Protein AF-A0A351JX07-F1 (afdb_monomer_lite)

Structure (mmCIF, N/CA/C/O backbone):
data_AF-A0A351JX07-F1
#
_entry.id   AF-A0A351JX07-F1
#
loop_
_atom_site.group_PDB
_atom_site.id
_atom_site.type_symbol
_atom_site.label_atom_id
_atom_site.label_alt_id
_atom_site.label_comp_id
_atom_site.label_asym_id
_atom_site.label_entity_id
_atom_site.label_seq_id
_atom_site.pdbx_PDB_ins_code
_atom_site.Cartn_x
_atom_site.Cartn_y
_atom_site.Cartn_z
_atom_site.occupancy
_atom_site.B_iso_or_equiv
_atom_site.auth_seq_id
_atom_site.auth_comp_id
_atom_site.auth_asym_id
_atom_site.auth_atom_id
_atom_site.pdbx_PDB_model_num
ATOM 1 N N . PRO A 1 1 ? -22.377 4.398 31.190 1.00 44.03 1 PRO A N 1
ATOM 2 C CA . PRO A 1 1 ? -20.935 4.091 31.011 1.00 44.03 1 PRO A CA 1
ATOM 3 C C . PRO A 1 1 ? -20.399 4.710 29.709 1.00 44.03 1 PRO A C 1
ATOM 5 O O . PRO A 1 1 ? -21.112 4.650 28.708 1.00 44.03 1 PRO A O 1
ATOM 8 N N . PRO A 1 2 ? -19.202 5.327 29.693 1.00 47.09 2 PRO A N 1
ATOM 9 C CA . PRO A 1 2 ? -18.579 5.717 28.433 1.00 47.09 2 PRO A CA 1
ATOM 10 C C . PRO A 1 2 ? -18.269 4.449 27.630 1.00 47.09 2 PRO A C 1
ATOM 12 O O . PRO A 1 2 ? -17.738 3.482 28.173 1.00 47.09 2 PRO A O 1
ATOM 15 N N . VAL A 1 3 ? -18.661 4.429 26.358 1.00 53.16 3 VAL A N 1
ATOM 16 C CA . VAL A 1 3 ? -18.326 3.344 25.431 1.00 53.16 3 VAL A CA 1
ATOM 17 C C . VAL A 1 3 ? -16.821 3.417 25.201 1.00 53.16 3 VAL A C 1
ATOM 19 O O . VAL A 1 3 ? -16.334 4.402 24.648 1.00 53.16 3 VAL A O 1
ATOM 22 N N . THR A 1 4 ? -16.069 2.423 25.667 1.00 59.19 4 THR A N 1
ATOM 23 C CA . THR A 1 4 ? -14.642 2.312 25.362 1.00 59.19 4 THR A CA 1
ATOM 24 C C . THR A 1 4 ? -14.515 2.193 23.847 1.00 59.19 4 THR A C 1
ATOM 26 O O . THR A 1 4 ? -15.010 1.231 23.261 1.00 59.19 4 THR A O 1
ATOM 29 N N . ALA A 1 5 ? -13.932 3.199 23.194 1.00 70.94 5 ALA A N 1
ATOM 30 C CA . ALA A 1 5 ? -13.719 3.146 21.756 1.00 70.94 5 ALA A CA 1
ATOM 31 C C . ALA A 1 5 ? -12.784 1.970 21.445 1.00 70.94 5 ALA A C 1
ATOM 33 O O . ALA A 1 5 ? -11.709 1.860 22.033 1.00 70.94 5 ALA A O 1
ATOM 34 N N . LEU A 1 6 ? -13.218 1.087 20.547 1.00 86.38 6 LEU A N 1
ATOM 35 C CA . LEU A 1 6 ? -12.431 -0.050 20.091 1.00 86.38 6 LEU A CA 1
ATOM 36 C C . LEU A 1 6 ? -11.130 0.455 19.454 1.00 86.38 6 LEU A C 1
ATOM 38 O O . LEU A 1 6 ? -11.166 1.257 18.516 1.00 86.38 6 LEU A O 1
ATOM 42 N N . THR A 1 7 ? -9.989 -0.017 19.953 1.00 92.81 7 THR A N 1
ATOM 43 C CA . THR A 1 7 ? -8.701 0.211 19.296 1.00 92.81 7 THR A CA 1
ATOM 44 C C . THR A 1 7 ? -8.559 -0.787 18.152 1.00 92.81 7 THR A C 1
ATOM 46 O O . THR A 1 7 ? -8.745 -1.991 18.327 1.00 92.81 7 THR A O 1
ATOM 49 N N . LEU A 1 8 ? -8.245 -0.275 16.968 1.00 94.69 8 LEU A N 1
ATOM 50 C CA . LEU A 1 8 ? -8.007 -1.045 15.757 1.00 94.69 8 LEU A CA 1
ATOM 51 C C . LEU A 1 8 ? -6.534 -0.961 15.366 1.00 94.69 8 LEU A C 1
ATOM 53 O O . LEU A 1 8 ? -5.822 -0.010 15.707 1.00 94.69 8 LEU A O 1
ATOM 57 N N . ARG A 1 9 ? -6.092 -1.957 14.607 1.00 96.44 9 ARG A N 1
ATOM 58 C CA . ARG A 1 9 ? -4.733 -2.078 14.094 1.00 96.44 9 ARG A CA 1
ATOM 59 C C . ARG A 1 9 ? -4.781 -2.363 12.597 1.00 96.44 9 ARG A C 1
ATOM 61 O O . ARG A 1 9 ? -5.503 -3.253 12.159 1.00 96.44 9 ARG A O 1
ATOM 68 N N . VAL A 1 10 ? -3.982 -1.625 11.830 1.00 96.81 10 VAL A N 1
ATOM 69 C CA . VAL A 1 10 ? -3.695 -1.917 10.420 1.00 96.81 10 VAL A CA 1
ATOM 70 C C . VAL A 1 10 ? -2.254 -2.396 10.336 1.00 96.81 10 VAL A C 1
ATOM 72 O O . VAL A 1 10 ? -1.327 -1.693 10.750 1.00 96.81 10 VAL A O 1
ATOM 75 N N . THR A 1 11 ? -2.072 -3.605 9.822 1.00 97.81 11 THR A N 1
ATOM 76 C CA . THR A 1 11 ? -0.769 -4.261 9.720 1.00 97.81 11 THR A CA 1
ATOM 77 C C . THR A 1 11 ? -0.501 -4.608 8.271 1.00 97.81 11 THR A C 1
ATOM 79 O O . THR A 1 11 ? -1.337 -5.237 7.634 1.00 97.81 11 THR A O 1
ATOM 82 N N . LEU A 1 12 ? 0.665 -4.237 7.758 1.00 97.94 12 LEU A N 1
ATOM 83 C CA . LEU A 1 12 ? 1.178 -4.802 6.522 1.00 97.94 12 LEU A CA 1
ATOM 84 C C . LEU A 1 12 ? 1.826 -6.143 6.856 1.00 97.94 12 LEU A C 1
ATOM 86 O O . LEU A 1 12 ? 2.794 -6.196 7.613 1.00 97.94 12 LEU A O 1
ATOM 90 N N . THR A 1 13 ? 1.256 -7.227 6.346 1.00 98.00 13 THR A N 1
ATOM 91 C CA . THR A 1 13 ? 1.659 -8.598 6.679 1.00 98.00 13 THR A CA 1
ATOM 92 C C . THR A 1 13 ? 2.454 -9.264 5.565 1.00 98.00 13 THR A C 1
ATOM 94 O O . THR A 1 13 ? 3.206 -10.192 5.849 1.00 98.00 13 THR A O 1
ATOM 97 N N . GLY A 1 14 ? 2.338 -8.782 4.325 1.00 97.56 14 GLY A N 1
ATOM 98 C CA . GLY A 1 14 ? 3.019 -9.366 3.172 1.00 97.56 14 GLY A CA 1
ATOM 99 C C . GLY A 1 14 ? 3.392 -8.338 2.109 1.00 97.56 14 GLY A C 1
ATOM 100 O O . GLY A 1 14 ? 2.649 -7.390 1.866 1.00 97.56 14 GLY A O 1
ATOM 101 N N . ILE A 1 15 ? 4.540 -8.560 1.467 1.00 97.75 15 ILE A N 1
ATOM 102 C CA . ILE A 1 15 ? 4.945 -7.952 0.194 1.00 97.75 15 ILE A CA 1
ATOM 103 C C . ILE A 1 15 ? 5.481 -9.097 -0.667 1.00 97.75 15 ILE A C 1
ATOM 105 O O . ILE A 1 15 ? 6.437 -9.767 -0.276 1.00 97.75 15 ILE A O 1
ATOM 109 N N . SER A 1 16 ? 4.858 -9.363 -1.809 1.00 96.75 16 SER A N 1
ATOM 110 C CA . SER A 1 16 ? 5.186 -10.493 -2.683 1.00 96.75 16 SER A CA 1
ATOM 111 C C . SER A 1 16 ? 5.248 -10.060 -4.140 1.00 96.75 16 SER A C 1
ATOM 113 O O . SER A 1 16 ? 4.431 -9.265 -4.587 1.00 96.75 16 SER A O 1
ATOM 115 N N . LEU A 1 17 ? 6.217 -10.592 -4.878 1.00 95.88 17 LEU A N 1
ATOM 116 C CA . LEU A 1 17 ? 6.333 -10.394 -6.320 1.00 95.88 17 LEU A CA 1
ATOM 117 C C . LEU A 1 17 ? 5.457 -11.433 -7.019 1.00 95.88 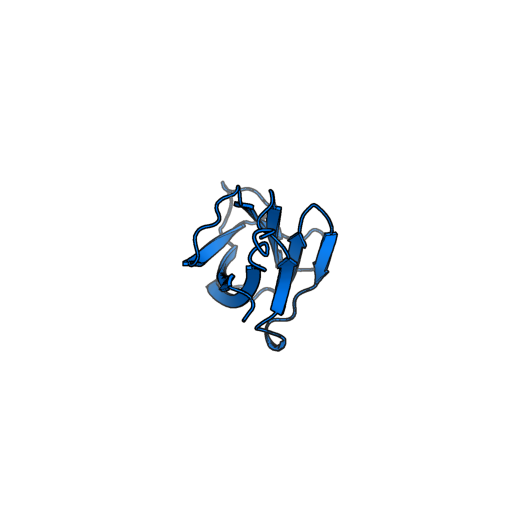17 LEU A C 1
ATOM 119 O O . LEU A 1 17 ? 5.660 -12.628 -6.802 1.00 95.88 17 LEU A O 1
ATOM 123 N N . LEU A 1 18 ? 4.475 -10.989 -7.801 1.00 96.25 18 LEU A N 1
ATOM 124 C CA . LEU A 1 18 ? 3.583 -11.879 -8.550 1.00 96.25 18 LEU A CA 1
ATOM 125 C C . LEU A 1 18 ? 4.090 -12.127 -9.969 1.00 96.25 18 LEU A C 1
ATOM 127 O O . LEU A 1 18 ? 4.026 -13.248 -10.464 1.00 96.25 18 LEU A O 1
ATOM 131 N N . GLU A 1 19 ? 4.598 -11.075 -10.600 1.00 93.06 19 GLU A N 1
ATOM 132 C CA . GLU A 1 19 ? 5.101 -11.075 -11.968 1.00 93.06 19 GLU A CA 1
ATOM 133 C C . GLU A 1 19 ? 6.281 -10.108 -12.046 1.00 93.06 19 GLU A C 1
ATOM 135 O O . GLU A 1 19 ? 6.242 -9.045 -11.428 1.00 93.06 19 GLU A O 1
ATOM 140 N N . GLU A 1 20 ? 7.325 -10.477 -12.781 1.00 89.94 20 GLU A N 1
ATOM 141 C CA . GLU A 1 20 ? 8.471 -9.622 -13.089 1.00 89.94 20 GLU A CA 1
ATOM 142 C C . GLU A 1 20 ? 8.881 -9.887 -14.533 1.00 89.94 20 GLU A C 1
ATOM 144 O O . GLU A 1 20 ? 8.858 -11.034 -14.992 1.00 89.94 20 GLU A O 1
ATOM 149 N N . SER A 1 21 ? 9.266 -8.832 -15.242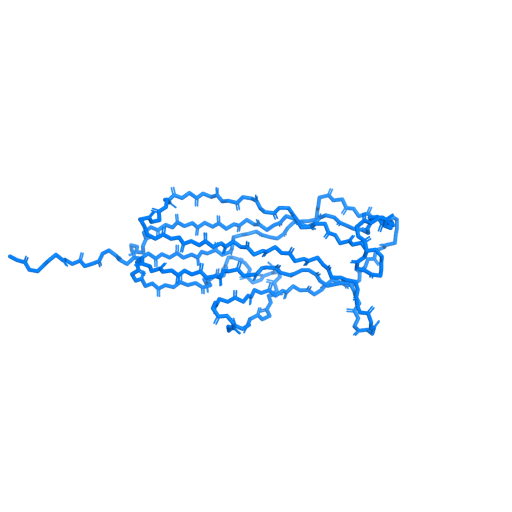 1.00 86.00 21 SER A N 1
ATOM 150 C CA . SER A 1 21 ? 9.947 -8.965 -16.525 1.00 86.00 21 SER A CA 1
ATOM 151 C C . SER A 1 21 ? 11.276 -9.722 -16.358 1.00 86.00 21 SER A C 1
ATOM 153 O O . SER A 1 21 ? 11.784 -9.894 -15.251 1.00 86.00 21 SER A O 1
ATOM 155 N N . GLU A 1 22 ? 11.893 -10.165 -17.456 1.00 73.00 22 GLU A N 1
ATOM 156 C CA . GLU A 1 22 ? 13.182 -10.882 -17.395 1.00 73.00 22 GLU A CA 1
ATOM 157 C C . GLU A 1 22 ? 14.317 -10.053 -16.756 1.00 73.00 22 GLU A C 1
ATOM 159 O O . GLU A 1 22 ? 15.328 -10.608 -16.315 1.00 73.00 22 GLU A O 1
ATOM 164 N N . VAL A 1 23 ? 14.150 -8.728 -16.673 1.00 71.94 23 VAL A N 1
ATOM 165 C CA . VAL A 1 23 ? 15.070 -7.823 -15.985 1.00 71.94 23 VAL A CA 1
ATOM 166 C C . VAL A 1 23 ? 14.709 -7.774 -14.502 1.00 71.94 23 VAL A C 1
ATOM 168 O O . VAL A 1 23 ? 13.702 -7.186 -14.116 1.00 71.94 23 VAL A O 1
ATOM 171 N N . ARG A 1 24 ? 15.564 -8.373 -13.664 1.00 75.00 24 ARG A N 1
ATOM 172 C CA . ARG A 1 24 ? 15.441 -8.278 -12.203 1.00 75.00 24 ARG A CA 1
ATOM 173 C C . ARG A 1 24 ? 15.754 -6.859 -11.744 1.00 75.00 24 ARG A C 1
ATOM 175 O O . ARG A 1 24 ? 16.892 -6.408 -11.892 1.00 75.00 24 ARG A O 1
ATOM 182 N N . GLY A 1 25 ? 14.757 -6.204 -11.162 1.00 79.38 25 GLY A N 1
ATOM 183 C CA . GLY A 1 25 ? 14.886 -4.855 -10.623 1.00 79.38 25 GLY A CA 1
ATOM 184 C C . GLY A 1 25 ? 15.471 -4.836 -9.211 1.00 79.38 25 GLY A C 1
ATOM 185 O O . GLY A 1 25 ? 15.340 -5.792 -8.439 1.00 79.38 25 GLY A O 1
ATOM 186 N N . ASN A 1 26 ? 16.096 -3.718 -8.841 1.00 90.44 26 ASN A N 1
ATOM 187 C CA . ASN A 1 26 ? 16.354 -3.409 -7.434 1.00 90.44 26 ASN A CA 1
ATOM 188 C C . ASN A 1 26 ? 15.133 -2.681 -6.877 1.00 90.44 26 ASN A C 1
ATOM 190 O O . ASN A 1 26 ? 14.824 -1.574 -7.313 1.00 90.44 26 ASN A O 1
ATOM 194 N N . TRP A 1 27 ? 14.449 -3.304 -5.919 1.00 94.69 27 TRP A N 1
ATOM 195 C CA . TRP A 1 27 ? 13.143 -2.847 -5.458 1.00 94.69 27 TRP A CA 1
ATOM 196 C C . TRP A 1 27 ? 13.192 -2.195 -4.079 1.00 94.69 27 TRP A C 1
ATOM 198 O O . TRP A 1 27 ? 13.670 -2.798 -3.116 1.00 94.69 27 TRP A O 1
ATOM 208 N N . ALA A 1 28 ? 12.620 -0.997 -3.971 1.00 96.75 28 ALA A N 1
ATOM 209 C CA . ALA A 1 28 ? 12.382 -0.307 -2.708 1.00 96.75 28 ALA A CA 1
ATOM 210 C C . ALA A 1 28 ? 10.877 -0.184 -2.433 1.00 96.75 28 ALA A C 1
ATOM 212 O O . ALA A 1 28 ? 10.084 0.097 -3.334 1.00 96.75 28 ALA A O 1
ATOM 213 N N . PHE A 1 29 ? 10.479 -0.360 -1.171 1.00 97.69 29 PHE A N 1
ATOM 214 C CA . PHE A 1 29 ? 9.076 -0.328 -0.757 1.00 97.69 29 PHE A CA 1
ATOM 215 C C . PHE A 1 29 ? 8.827 0.762 0.277 1.00 97.69 29 PHE A C 1
ATOM 217 O O . PHE A 1 29 ? 9.657 1.016 1.153 1.00 97.69 29 PHE A O 1
ATOM 224 N N . ALA A 1 30 ? 7.657 1.386 0.207 1.00 97.69 30 ALA A N 1
ATOM 225 C CA . ALA A 1 30 ? 7.225 2.360 1.197 1.00 97.69 30 ALA A CA 1
ATOM 226 C C . ALA A 1 30 ? 5.717 2.271 1.440 1.00 97.69 30 ALA A C 1
ATOM 228 O O . ALA A 1 30 ? 4.946 1.891 0.558 1.00 97.69 30 ALA A O 1
ATOM 229 N N . SER A 1 31 ? 5.304 2.664 2.640 1.00 97.31 31 SER A N 1
ATOM 230 C CA . SER A 1 31 ? 3.911 2.976 2.957 1.00 97.31 31 SER A CA 1
ATOM 231 C C . SER A 1 31 ? 3.799 4.413 3.434 1.00 97.31 31 SER A C 1
ATOM 233 O O . SER A 1 31 ? 4.688 4.890 4.131 1.00 97.31 31 SER A O 1
ATOM 235 N N . SER A 1 32 ? 2.690 5.079 3.144 1.00 97.44 32 SER A N 1
ATOM 236 C CA . SER A 1 32 ? 2.351 6.382 3.703 1.00 97.44 32 SER A CA 1
ATOM 237 C C . SER A 1 32 ? 0.970 6.337 4.334 1.00 97.44 32 SER A C 1
ATOM 239 O O . SER A 1 32 ? 0.010 5.934 3.682 1.00 97.44 32 SER A O 1
ATOM 241 N N . VAL A 1 33 ? 0.858 6.751 5.597 1.00 96.38 33 VAL A N 1
ATOM 242 C CA . VAL A 1 33 ? -0.429 6.883 6.294 1.00 96.38 33 VAL A CA 1
ATOM 243 C C . VAL A 1 33 ? -0.707 8.356 6.524 1.00 96.38 33 VAL A C 1
ATOM 245 O O . VAL A 1 33 ? 0.004 9.023 7.273 1.00 96.38 33 VAL A O 1
ATOM 248 N N . ASN A 1 34 ? -1.760 8.870 5.887 1.00 95.31 34 ASN A N 1
ATOM 249 C CA . ASN A 1 34 ? -2.130 10.287 5.922 1.00 95.31 34 ASN A CA 1
ATOM 250 C C . ASN A 1 34 ? -0.950 11.223 5.584 1.00 95.31 34 ASN A C 1
ATOM 252 O O . ASN A 1 34 ? -0.796 12.277 6.197 1.00 95.31 34 ASN A O 1
ATOM 256 N N . GLY A 1 35 ? -0.104 10.820 4.631 1.00 92.94 35 GLY A N 1
ATOM 257 C CA . GLY A 1 35 ? 1.064 11.585 4.192 1.00 92.94 35 GLY A CA 1
ATOM 258 C C . GLY A 1 35 ? 2.351 11.313 4.977 1.00 92.94 35 GLY A C 1
ATOM 259 O O . GLY A 1 35 ? 3.411 11.757 4.543 1.00 92.94 35 GLY A O 1
ATOM 260 N N . VAL A 1 36 ? 2.303 10.567 6.087 1.00 94.75 36 VAL A N 1
ATOM 261 C CA . VAL A 1 36 ? 3.507 10.177 6.837 1.00 94.75 36 VAL A CA 1
ATOM 262 C C . VAL A 1 36 ? 4.093 8.908 6.233 1.00 94.75 36 VAL A C 1
ATOM 264 O O . VAL A 1 36 ? 3.526 7.827 6.391 1.00 94.75 36 VAL A O 1
ATOM 267 N N . GLU A 1 37 ? 5.219 9.053 5.537 1.00 96.1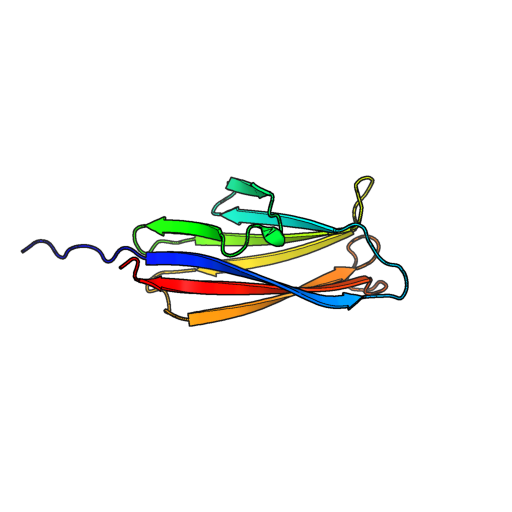9 37 GLU A N 1
ATOM 268 C CA . GLU A 1 37 ? 5.915 7.957 4.862 1.00 96.19 37 GLU A CA 1
ATOM 269 C C . GLU A 1 37 ? 6.767 7.119 5.830 1.00 96.19 37 GLU A C 1
ATOM 271 O O . GLU A 1 37 ? 7.336 7.612 6.802 1.00 96.19 37 GLU A O 1
ATOM 276 N N . THR A 1 38 ? 6.852 5.822 5.557 1.00 95.38 38 THR A N 1
ATOM 277 C CA . THR A 1 38 ? 7.699 4.842 6.233 1.00 95.38 38 THR A CA 1
ATOM 278 C C . THR A 1 38 ? 8.307 3.930 5.177 1.00 95.38 38 THR A C 1
ATOM 280 O O . THR A 1 38 ? 7.585 3.350 4.363 1.00 95.38 38 THR A O 1
ATOM 283 N N . ILE A 1 39 ? 9.633 3.804 5.195 1.00 96.62 39 ILE A N 1
ATOM 284 C CA . ILE A 1 39 ? 10.362 2.856 4.349 1.00 96.62 39 ILE A CA 1
ATOM 285 C C . ILE A 1 39 ? 10.116 1.447 4.884 1.00 96.62 39 ILE A C 1
ATOM 287 O O . ILE A 1 39 ? 10.169 1.213 6.092 1.00 96.62 39 ILE A O 1
ATOM 291 N N . LEU A 1 40 ? 9.852 0.512 3.980 1.00 96.19 40 LEU A N 1
ATOM 292 C CA . LEU A 1 40 ? 9.532 -0.867 4.312 1.00 96.19 40 LEU A CA 1
ATOM 293 C C . LEU A 1 40 ? 10.663 -1.795 3.881 1.00 96.19 40 LEU A C 1
ATOM 295 O O . LEU A 1 40 ? 11.148 -1.734 2.753 1.00 96.19 40 LEU A O 1
ATOM 299 N N . GLN A 1 41 ? 11.026 -2.704 4.778 1.00 94.25 41 GLN A N 1
ATOM 300 C CA . GLN A 1 41 ? 11.876 -3.852 4.481 1.00 94.25 41 GLN A CA 1
ATOM 301 C C . GLN A 1 41 ? 11.007 -5.104 4.543 1.00 94.25 41 GLN A C 1
ATOM 303 O O . GLN A 1 41 ? 10.268 -5.292 5.513 1.00 94.25 41 GLN A O 1
ATOM 308 N N . ARG A 1 42 ? 11.075 -5.963 3.520 1.00 92.31 42 ARG A N 1
ATOM 309 C CA . ARG A 1 42 ? 10.224 -7.166 3.442 1.00 92.31 42 ARG A CA 1
ATOM 310 C C . ARG A 1 42 ? 10.510 -8.126 4.593 1.00 92.31 42 ARG A C 1
ATOM 312 O O . ARG A 1 42 ? 9.606 -8.761 5.118 1.00 92.31 42 ARG A O 1
ATOM 319 N N . GLU A 1 43 ? 11.762 -8.165 5.022 1.00 93.56 43 GLU A N 1
ATOM 320 C CA . GLU A 1 43 ? 12.282 -8.991 6.107 1.00 93.56 43 GLU A CA 1
ATOM 321 C C . GLU A 1 43 ? 11.790 -8.513 7.482 1.00 93.56 43 GLU A C 1
ATOM 323 O O . GLU A 1 43 ? 11.837 -9.266 8.449 1.00 93.56 43 GLU A O 1
ATOM 328 N N . SER A 1 44 ? 11.302 -7.271 7.570 1.00 93.56 44 SER A N 1
ATOM 329 C CA . SER A 1 44 ? 10.731 -6.693 8.792 1.00 93.56 44 SER A CA 1
ATOM 330 C C . SER A 1 44 ? 9.225 -6.942 8.936 1.00 93.56 44 SER A C 1
ATOM 332 O O . SER A 1 44 ? 8.627 -6.501 9.917 1.00 93.56 44 SER A O 1
ATOM 334 N N . LEU A 1 45 ? 8.583 -7.609 7.971 1.00 95.88 45 LEU A N 1
ATOM 335 C CA . LEU A 1 45 ? 7.156 -7.917 8.050 1.00 95.88 45 LEU A CA 1
ATOM 336 C C . LEU A 1 45 ? 6.878 -8.992 9.119 1.00 95.88 45 LEU A C 1
ATOM 338 O O . LEU A 1 45 ? 7.661 -9.933 9.260 1.00 95.88 45 LEU A O 1
ATOM 342 N N . PRO A 1 46 ? 5.748 -8.905 9.848 1.00 97.06 46 PRO A N 1
ATOM 343 C CA . PRO A 1 46 ? 4.669 -7.923 9.704 1.00 97.06 46 PRO A CA 1
ATOM 344 C C . PRO A 1 46 ? 4.960 -6.568 10.384 1.00 97.06 46 PRO A C 1
ATOM 346 O O . PRO A 1 46 ? 5.469 -6.517 11.500 1.00 97.06 46 PRO A O 1
ATOM 349 N N . VAL A 1 47 ? 4.531 -5.463 9.763 1.00 96.38 47 VAL A N 1
ATOM 350 C CA . VAL A 1 47 ? 4.720 -4.086 10.267 1.00 96.38 47 VAL A CA 1
ATOM 351 C C . VAL A 1 47 ? 3.380 -3.425 10.583 1.00 96.38 47 VAL A C 1
ATOM 353 O O . VAL A 1 47 ? 2.451 -3.451 9.779 1.00 96.38 47 VAL A O 1
ATOM 356 N N . VAL A 1 48 ? 3.271 -2.788 11.752 1.00 96.38 48 VAL A N 1
ATOM 357 C CA . VAL A 1 48 ? 2.101 -1.968 12.105 1.00 96.38 48 VAL A CA 1
ATOM 358 C C . VAL A 1 48 ? 2.219 -0.603 11.454 1.00 96.38 48 VAL A C 1
ATOM 360 O O . VAL A 1 48 ? 3.109 0.165 11.804 1.00 96.38 48 VAL A O 1
ATOM 363 N N . VAL A 1 49 ? 1.292 -0.285 10.553 1.00 95.38 49 VAL A N 1
ATOM 364 C CA . VAL A 1 49 ? 1.247 1.027 9.888 1.00 95.38 49 VAL A CA 1
ATOM 365 C C . VAL A 1 49 ? 0.270 1.981 10.576 1.00 95.38 49 VAL A C 1
ATOM 367 O O . VAL A 1 49 ? 0.402 3.197 10.471 1.00 95.38 49 VAL A O 1
ATOM 370 N N . TYR A 1 50 ? -0.699 1.451 11.329 1.00 95.88 50 TYR A N 1
ATOM 371 C CA . TYR A 1 50 ? -1.600 2.257 12.147 1.00 95.88 50 TYR A CA 1
ATOM 372 C C . TYR A 1 50 ? -2.111 1.491 13.372 1.00 95.88 50 TYR A C 1
ATOM 374 O O . TYR A 1 50 ? -2.428 0.304 13.285 1.00 95.88 50 TYR A O 1
ATOM 382 N N . ARG A 1 51 ? -2.260 2.202 14.495 1.00 95.56 51 ARG A N 1
ATOM 383 C CA . ARG A 1 51 ? -2.912 1.731 15.724 1.00 95.56 51 ARG A CA 1
ATOM 384 C C . ARG A 1 51 ? -3.729 2.872 16.331 1.00 95.56 51 ARG A C 1
ATOM 386 O O . ARG A 1 51 ? -3.192 3.961 16.532 1.00 95.56 51 ARG A O 1
ATOM 393 N N . GLY A 1 52 ? -5.009 2.647 16.612 1.00 94.31 52 GLY A N 1
ATOM 394 C CA . GLY A 1 52 ? -5.892 3.677 17.165 1.00 94.31 52 GLY A CA 1
ATOM 395 C C . GLY A 1 52 ? -7.373 3.460 16.842 1.00 94.31 52 GLY A C 1
ATOM 396 O O . GLY A 1 52 ? -7.737 2.416 16.306 1.00 94.31 52 GLY A O 1
ATOM 397 N N . PRO A 1 53 ? -8.247 4.425 17.172 1.00 93.75 53 PRO A N 1
ATOM 398 C CA . PRO A 1 53 ? -9.672 4.329 16.866 1.00 93.75 53 PRO A CA 1
ATOM 399 C C . PRO A 1 53 ? -9.936 4.373 15.354 1.00 93.75 53 PRO A C 1
ATOM 401 O O . PRO A 1 53 ? -9.175 4.978 14.597 1.00 93.75 53 PRO A O 1
ATOM 404 N N . ALA A 1 54 ? -11.064 3.806 14.916 1.00 93.69 54 ALA A N 1
ATOM 405 C CA . ALA A 1 54 ? -11.510 3.946 13.531 1.00 93.69 54 ALA A CA 1
ATOM 406 C C . ALA A 1 54 ? -11.656 5.431 13.161 1.00 93.69 54 ALA A C 1
ATOM 408 O O . ALA A 1 54 ? -12.415 6.177 13.783 1.00 93.69 54 ALA A O 1
ATOM 409 N N . ARG A 1 55 ? -10.939 5.860 12.125 1.00 94.62 55 ARG A N 1
ATOM 410 C CA . ARG A 1 55 ? -11.017 7.209 11.550 1.00 94.62 55 ARG A CA 1
ATOM 411 C C . ARG A 1 55 ? -10.799 7.143 10.044 1.00 94.62 55 ARG A C 1
ATOM 413 O O . ARG A 1 55 ? -10.491 6.082 9.514 1.00 94.62 55 ARG A O 1
ATOM 420 N N . ARG A 1 56 ? -10.927 8.261 9.336 1.00 96.00 56 ARG A N 1
ATOM 421 C CA . ARG A 1 56 ? -10.495 8.291 7.936 1.00 96.00 56 ARG A CA 1
ATOM 422 C C . ARG A 1 56 ? -8.977 8.094 7.860 1.00 96.00 56 ARG A C 1
ATOM 424 O O . ARG A 1 56 ? -8.233 8.846 8.495 1.00 96.00 56 ARG A O 1
ATOM 431 N N . LEU A 1 57 ? -8.532 7.098 7.099 1.00 96.06 57 LEU A N 1
ATOM 432 C CA . LEU A 1 57 ? -7.122 6.888 6.770 1.00 96.06 57 LEU A CA 1
ATOM 433 C C . LEU A 1 57 ? -6.945 6.817 5.260 1.00 96.06 57 LEU A C 1
ATOM 435 O O . LEU A 1 57 ? -7.664 6.087 4.589 1.00 96.06 57 LEU A O 1
ATOM 439 N N . SER A 1 58 ? -5.960 7.547 4.755 1.00 97.62 58 SER A N 1
ATOM 440 C CA . SER A 1 58 ? -5.415 7.370 3.414 1.00 97.62 58 SER A CA 1
ATOM 441 C C . SER A 1 58 ? -4.110 6.599 3.552 1.00 97.62 58 SER A C 1
ATOM 443 O O . SER A 1 58 ? -3.143 7.138 4.090 1.00 97.62 58 SER A O 1
ATOM 445 N N . LEU A 1 59 ? -4.102 5.339 3.123 1.00 97.50 59 LEU A N 1
ATOM 446 C CA . LEU A 1 59 ? -2.921 4.485 3.112 1.00 97.50 59 LEU A CA 1
ATOM 447 C C . LEU A 1 59 ? -2.444 4.324 1.672 1.00 97.50 59 LEU A C 1
ATOM 449 O O . LEU A 1 59 ? -3.130 3.710 0.859 1.00 97.50 59 LEU A O 1
ATOM 453 N N . THR A 1 60 ? -1.265 4.851 1.375 1.00 98.31 60 THR A N 1
ATOM 454 C CA . THR A 1 60 ? -0.593 4.662 0.088 1.00 98.31 60 THR A CA 1
ATOM 455 C C . THR A 1 60 ? 0.507 3.627 0.254 1.00 98.31 60 THR A C 1
ATOM 457 O O . THR A 1 60 ? 1.287 3.701 1.199 1.00 98.31 60 THR A O 1
ATOM 460 N N . LEU A 1 61 ? 0.571 2.662 -0.651 1.00 98.25 61 LEU A N 1
ATOM 461 C CA . LEU A 1 61 ? 1.625 1.659 -0.742 1.00 98.25 61 LEU A CA 1
ATOM 462 C C . LEU A 1 61 ? 2.367 1.865 -2.054 1.00 98.25 61 LEU A C 1
ATOM 464 O O . LEU A 1 61 ? 1.743 2.186 -3.066 1.00 98.25 61 LEU A O 1
ATOM 468 N N . ARG A 1 62 ? 3.687 1.700 -2.026 1.00 98.12 62 ARG A N 1
ATOM 469 C CA . ARG A 1 62 ? 4.554 2.008 -3.159 1.00 98.12 62 ARG A CA 1
ATOM 470 C C . ARG A 1 62 ? 5.625 0.941 -3.348 1.00 98.12 62 ARG A C 1
ATOM 472 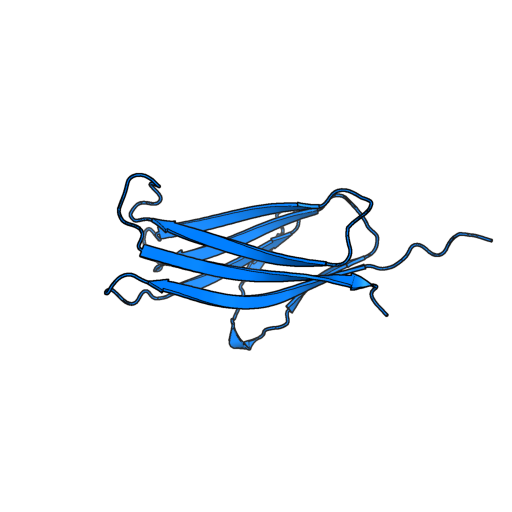O O . ARG A 1 62 ? 6.287 0.566 -2.378 1.00 98.12 62 ARG A O 1
ATOM 479 N N . ALA A 1 63 ? 5.838 0.542 -4.598 1.00 97.50 63 ALA A N 1
ATOM 480 C CA . ALA A 1 63 ? 7.011 -0.193 -5.062 1.00 97.50 63 ALA A CA 1
ATOM 481 C C . ALA A 1 63 ? 7.779 0.678 -6.068 1.00 97.50 63 ALA A C 1
ATOM 483 O O . ALA A 1 63 ? 7.167 1.248 -6.968 1.00 97.50 63 ALA A O 1
ATOM 484 N N . LYS A 1 64 ? 9.097 0.807 -5.895 1.00 96.38 64 LYS A N 1
ATOM 485 C CA . LYS A 1 64 ? 9.994 1.560 -6.784 1.00 96.38 64 LYS A CA 1
ATOM 486 C C . LYS A 1 64 ? 11.064 0.638 -7.354 1.00 96.38 64 LYS A C 1
ATOM 488 O O . LYS A 1 64 ? 11.671 -0.102 -6.581 1.00 96.38 64 LYS A O 1
ATOM 493 N N . GLU A 1 65 ? 11.303 0.718 -8.653 1.00 95.50 65 GLU A N 1
ATOM 494 C CA . GLU A 1 65 ? 12.408 0.070 -9.358 1.00 95.50 65 GLU A CA 1
ATOM 495 C C . GLU A 1 65 ? 13.544 1.085 -9.545 1.00 95.50 65 GLU A C 1
ATOM 497 O O . GLU A 1 65 ? 13.338 2.155 -10.115 1.00 95.50 65 GLU A O 1
ATOM 502 N N . GLY A 1 66 ? 14.726 0.780 -9.005 1.00 90.00 66 GLY A N 1
ATOM 503 C CA . GLY A 1 66 ? 15.903 1.643 -9.108 1.00 90.00 66 GLY A CA 1
ATOM 504 C C . GLY A 1 66 ? 15.851 2.917 -8.250 1.00 90.00 66 GLY A C 1
ATOM 505 O O . GLY A 1 66 ? 14.935 3.157 -7.467 1.00 90.00 66 GLY A O 1
ATOM 506 N N . GLU A 1 67 ? 16.896 3.740 -8.379 1.00 85.75 67 GLU A N 1
ATOM 507 C CA . GLU A 1 67 ? 17.087 4.969 -7.581 1.00 85.75 67 GLU A CA 1
ATOM 508 C C . GLU A 1 67 ? 17.074 6.246 -8.439 1.00 85.75 67 GLU A C 1
ATOM 510 O O . GLU A 1 67 ? 16.615 7.303 -8.005 1.00 85.75 67 GLU A O 1
ATOM 515 N N . VAL A 1 68 ? 17.582 6.169 -9.673 1.00 86.94 68 VAL A N 1
ATOM 516 C CA . VAL A 1 68 ? 17.687 7.313 -10.589 1.00 86.94 68 VAL A CA 1
ATOM 517 C C . VAL A 1 68 ? 16.557 7.227 -11.602 1.00 86.94 68 VAL A C 1
ATOM 519 O O . VAL A 1 68 ? 16.570 6.330 -12.435 1.00 86.94 68 VAL A O 1
ATOM 522 N N . LEU A 1 69 ? 15.619 8.180 -11.540 1.00 87.31 69 LEU A N 1
ATOM 523 C CA . LEU A 1 69 ? 14.386 8.183 -12.344 1.00 87.31 69 LEU A CA 1
ATOM 524 C C . LEU A 1 69 ? 13.613 6.858 -12.212 1.00 87.31 69 LEU A C 1
ATOM 526 O O . LEU A 1 69 ? 13.415 6.174 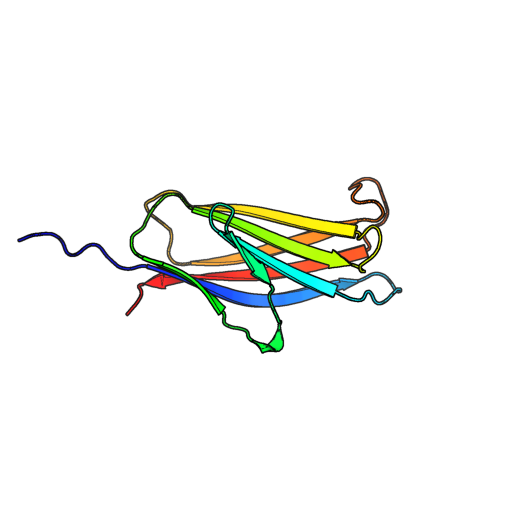-13.212 1.00 87.31 69 LEU A O 1
ATOM 530 N N . PRO A 1 70 ? 13.212 6.487 -10.983 1.00 93.25 70 PRO A N 1
ATOM 531 C CA . PRO A 1 70 ? 12.631 5.181 -10.739 1.00 93.25 70 PRO A CA 1
ATOM 532 C C . PRO A 1 70 ? 11.274 5.025 -11.419 1.00 93.25 70 PRO A C 1
ATOM 534 O O . PRO A 1 70 ? 10.473 5.968 -11.476 1.00 93.25 70 PRO A O 1
ATOM 537 N N . ASP A 1 71 ? 10.996 3.795 -11.828 1.00 95.38 71 ASP A N 1
ATOM 538 C CA . ASP A 1 71 ? 9.651 3.365 -12.170 1.00 95.38 71 ASP A CA 1
ATOM 539 C C . ASP A 1 71 ? 8.904 2.986 -10.894 1.00 95.38 71 ASP A C 1
ATOM 541 O O . ASP A 1 71 ? 9.429 2.323 -9.998 1.00 95.38 71 ASP A O 1
ATOM 545 N N . VAL A 1 72 ? 7.675 3.467 -10.765 1.00 96.88 72 VAL A N 1
ATOM 546 C CA . VAL A 1 72 ? 6.920 3.478 -9.521 1.00 96.88 72 VAL A CA 1
ATOM 547 C C . VAL A 1 72 ? 5.524 2.932 -9.762 1.00 96.88 72 VAL A C 1
ATOM 549 O O . VAL A 1 72 ? 4.754 3.427 -10.581 1.00 96.88 72 VAL A O 1
ATOM 552 N N . GLY A 1 73 ? 5.178 1.923 -8.976 1.00 97.25 73 GLY A N 1
ATOM 553 C CA . GLY A 1 73 ? 3.809 1.477 -8.794 1.00 97.25 73 GLY A CA 1
ATOM 554 C C . GLY A 1 73 ? 3.283 2.010 -7.469 1.00 97.25 73 GLY A C 1
ATOM 555 O O . GLY A 1 73 ? 3.949 1.885 -6.435 1.00 97.25 73 GLY A O 1
ATOM 556 N N . GLU A 1 74 ? 2.081 2.578 -7.480 1.00 97.50 74 GLU A N 1
ATOM 557 C CA . GLU A 1 74 ? 1.401 3.064 -6.280 1.00 97.50 74 GLU A CA 1
ATOM 558 C C . GLU A 1 74 ? -0.042 2.587 -6.216 1.00 97.50 74 GLU A C 1
ATOM 560 O O . GLU A 1 74 ? -0.755 2.547 -7.216 1.00 97.50 74 GLU A O 1
ATOM 565 N N . TYR A 1 75 ? -0.499 2.309 -4.999 1.00 97.81 75 TYR A N 1
ATOM 566 C CA . TYR A 1 75 ? -1.908 2.094 -4.716 1.00 97.81 75 TYR A CA 1
ATOM 567 C C . TYR A 1 75 ? -2.305 2.854 -3.459 1.00 97.81 75 TYR A C 1
ATOM 569 O O . TYR A 1 75 ? -1.648 2.741 -2.425 1.00 97.81 75 TYR A O 1
ATOM 577 N N . THR A 1 76 ? -3.401 3.612 -3.533 1.00 97.62 76 THR A N 1
ATOM 578 C CA . THR A 1 76 ? -3.961 4.312 -2.373 1.00 97.62 76 THR A CA 1
ATOM 579 C C . THR A 1 76 ? -5.298 3.700 -1.978 1.00 97.62 76 THR A C 1
ATOM 581 O O . THR A 1 76 ? -6.276 3.789 -2.716 1.00 97.62 76 THR A O 1
ATOM 584 N N . MET A 1 77 ? -5.352 3.128 -0.776 1.00 96.25 77 MET A N 1
ATOM 585 C CA . MET A 1 77 ? -6.584 2.688 -0.133 1.00 96.25 77 MET A CA 1
ATOM 586 C C . MET A 1 77 ? -7.073 3.763 0.837 1.00 96.25 77 MET A C 1
ATOM 588 O O . MET A 1 77 ? -6.340 4.188 1.730 1.00 96.25 77 MET A O 1
ATOM 592 N N . THR A 1 78 ? -8.334 4.171 0.702 1.00 96.81 78 THR A N 1
ATOM 593 C CA . THR A 1 78 ? -9.002 4.999 1.714 1.00 96.81 78 THR A CA 1
ATOM 594 C C . THR A 1 78 ? -9.877 4.115 2.594 1.00 96.81 78 THR A C 1
ATOM 596 O O . THR A 1 78 ? -10.752 3.414 2.094 1.00 96.81 78 THR A O 1
ATOM 599 N N . LEU A 1 79 ? -9.650 4.160 3.906 1.00 95.38 79 LEU A N 1
ATOM 600 C CA . LEU A 1 79 ? -10.495 3.521 4.911 1.00 95.38 79 LEU A CA 1
ATOM 601 C C . LEU A 1 79 ? -11.399 4.565 5.554 1.00 95.38 79 LEU A C 1
ATOM 603 O O . LEU A 1 79 ? -10.908 5.514 6.169 1.00 95.38 79 LEU A O 1
ATOM 607 N N . GLU A 1 80 ? -12.710 4.365 5.462 1.00 94.81 80 GLU A N 1
ATOM 608 C CA . GLU A 1 80 ? -13.717 5.194 6.127 1.00 94.81 80 GLU A CA 1
ATOM 609 C C . GLU A 1 80 ? -14.445 4.383 7.212 1.00 94.81 80 GLU A C 1
ATOM 611 O O . GLU A 1 80 ? -14.712 3.199 7.003 1.00 94.81 80 GLU A O 1
ATOM 616 N N . PRO A 1 81 ? -14.731 4.956 8.398 1.00 93.94 81 PRO A N 1
ATOM 617 C CA . PRO A 1 81 ? -15.480 4.250 9.436 1.00 93.94 81 PRO A CA 1
ATOM 618 C C . PRO A 1 81 ? -16.923 3.904 9.010 1.00 93.94 81 PRO A C 1
ATOM 620 O O . PRO A 1 81 ? -17.558 4.717 8.341 1.00 93.94 81 PRO A O 1
ATOM 623 N N . PRO A 1 82 ? -17.489 2.776 9.482 1.00 92.56 82 PRO A N 1
ATOM 624 C CA . PRO A 1 82 ? -16.822 1.731 10.257 1.00 92.56 82 PRO A CA 1
ATOM 625 C C . PRO A 1 82 ? -15.875 0.905 9.374 1.00 92.56 82 PRO A C 1
ATOM 627 O O . PRO A 1 82 ? -16.216 0.534 8.255 1.00 92.56 82 PRO A O 1
ATOM 630 N N . TRP A 1 83 ? -14.681 0.592 9.884 1.00 93.50 83 TRP A N 1
ATOM 631 C CA . TRP A 1 83 ? -13.753 -0.263 9.142 1.00 93.50 83 TRP A CA 1
ATOM 632 C C . TRP A 1 83 ? -14.231 -1.709 9.134 1.00 93.50 83 TRP A C 1
ATOM 634 O O . TRP A 1 83 ? -14.747 -2.215 10.130 1.00 93.50 83 TRP A O 1
ATOM 644 N N . THR A 1 84 ? -13.989 -2.389 8.018 1.00 94.25 84 THR A N 1
ATOM 645 C CA . THR A 1 84 ? -14.184 -3.835 7.921 1.00 94.25 84 THR A CA 1
ATOM 646 C C . THR A 1 84 ? -12.931 -4.542 8.435 1.00 94.25 84 THR A C 1
ATOM 648 O O . THR A 1 84 ? -11.820 -4.234 8.009 1.00 94.25 84 THR A O 1
ATOM 651 N N . LEU A 1 85 ? -13.104 -5.487 9.361 1.00 95.62 85 LEU A N 1
ATOM 652 C CA . LEU A 1 85 ? -12.018 -6.348 9.829 1.00 95.62 85 LEU A CA 1
ATOM 653 C C . LEU A 1 85 ? -11.777 -7.439 8.783 1.00 95.62 85 LEU A C 1
ATOM 655 O O . LEU A 1 85 ? -12.547 -8.394 8.690 1.00 95.62 85 LEU A O 1
ATOM 659 N N . ALA A 1 86 ? -10.747 -7.268 7.963 1.00 97.12 86 ALA A N 1
ATOM 660 C CA . ALA A 1 86 ? -10.450 -8.159 6.850 1.00 97.12 86 ALA A CA 1
ATOM 661 C C . ALA A 1 86 ? -8.965 -8.121 6.475 1.00 97.12 86 ALA A C 1
ATOM 663 O O . ALA A 1 86 ? -8.207 -7.256 6.925 1.00 97.12 86 ALA A O 1
ATOM 664 N N . SER A 1 87 ? -8.578 -9.075 5.628 1.00 97.81 87 SER A N 1
ATOM 665 C CA . SER A 1 87 ? -7.327 -9.033 4.880 1.00 97.81 87 SER A CA 1
ATOM 666 C C . SER A 1 87 ? -7.597 -8.490 3.479 1.00 97.81 87 SER A C 1
ATOM 668 O O . SER A 1 87 ? -8.582 -8.877 2.852 1.00 97.81 87 SER A O 1
ATOM 670 N N . TYR A 1 88 ? -6.719 -7.621 2.996 1.00 97.69 88 TYR A N 1
ATOM 671 C CA . TYR A 1 88 ? -6.778 -7.007 1.676 1.00 97.69 88 TYR A CA 1
ATOM 672 C C . TYR A 1 88 ? -5.488 -7.321 0.936 1.00 97.69 88 TYR A C 1
ATOM 674 O O . TYR A 1 88 ? -4.412 -6.970 1.417 1.00 97.69 88 TYR A O 1
ATOM 682 N N . ASP A 1 89 ? -5.611 -7.940 -0.231 1.00 98.12 89 ASP A N 1
ATOM 683 C CA . ASP A 1 89 ? -4.511 -8.107 -1.173 1.00 98.12 89 ASP A CA 1
ATOM 684 C C . ASP A 1 89 ? -4.591 -6.990 -2.214 1.00 98.12 89 ASP A C 1
ATOM 686 O O . ASP A 1 89 ? -5.612 -6.826 -2.885 1.00 98.12 89 ASP A O 1
ATOM 690 N N . LEU A 1 90 ? -3.529 -6.195 -2.303 1.00 97.88 90 LEU A N 1
ATOM 691 C CA . LEU A 1 90 ? -3.437 -5.021 -3.160 1.00 97.88 90 LEU A CA 1
ATOM 692 C C . LEU A 1 90 ? -2.326 -5.241 -4.180 1.00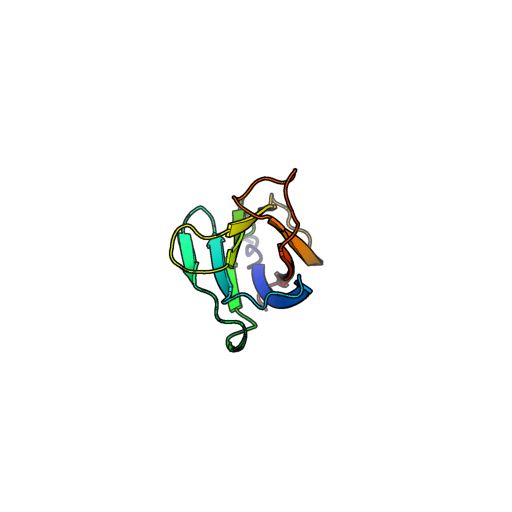 97.88 90 LEU A C 1
ATOM 694 O O . LEU A 1 90 ? -1.146 -5.228 -3.825 1.00 97.88 90 LEU A O 1
ATOM 698 N N . ASP A 1 91 ? -2.719 -5.441 -5.432 1.00 98.12 91 ASP A N 1
ATOM 699 C CA . ASP A 1 91 ? -1.796 -5.659 -6.539 1.00 98.12 91 ASP A CA 1
ATOM 700 C C . ASP A 1 91 ? -1.409 -4.319 -7.161 1.00 98.12 91 ASP A C 1
ATOM 702 O O . ASP A 1 91 ? -2.261 -3.529 -7.572 1.00 98.12 91 ASP A O 1
ATOM 706 N N . ILE A 1 92 ? -0.106 -4.062 -7.204 1.00 97.81 92 ILE A N 1
ATOM 707 C CA . ILE A 1 92 ? 0.488 -2.801 -7.628 1.00 97.81 92 ILE A CA 1
ATOM 708 C C . ILE A 1 92 ? 1.351 -3.068 -8.863 1.00 97.81 92 ILE A C 1
ATOM 710 O O . ILE A 1 92 ? 2.472 -3.572 -8.723 1.00 97.81 92 ILE A O 1
ATOM 714 N N . PRO A 1 93 ? 0.849 -2.760 -10.070 1.00 97.38 93 PRO A N 1
ATOM 715 C CA . PRO A 1 93 ? 1.648 -2.847 -11.279 1.00 97.38 93 PRO A CA 1
ATOM 716 C C . PRO A 1 93 ? 2.639 -1.678 -11.357 1.00 97.38 93 PRO A C 1
ATOM 718 O O . PRO A 1 93 ? 2.324 -0.547 -10.984 1.00 97.38 93 PRO A O 1
ATOM 721 N N . VAL A 1 94 ? 3.835 -1.962 -11.860 1.00 96.94 94 VAL A N 1
ATOM 722 C CA . VAL A 1 94 ? 4.914 -1.001 -12.106 1.00 96.94 94 VAL A CA 1
ATOM 723 C C . VAL A 1 94 ? 5.208 -1.037 -13.599 1.00 96.94 94 VAL A C 1
ATOM 725 O O . VAL A 1 94 ? 5.457 -2.113 -14.140 1.00 96.94 94 VAL A O 1
ATOM 728 N N . TYR A 1 95 ? 5.178 0.114 -14.263 1.00 95.62 95 TYR A N 1
ATOM 729 C CA . TYR A 1 95 ? 5.376 0.231 -15.710 1.00 95.62 95 TYR A CA 1
ATOM 730 C C . TYR A 1 95 ? 6.592 1.092 -16.029 1.00 95.62 95 TYR A C 1
ATOM 732 O O . TYR A 1 95 ? 6.900 2.019 -15.278 1.00 95.62 95 TYR A O 1
ATOM 740 N N . VAL A 1 96 ? 7.227 0.831 -17.173 1.00 93.00 96 VAL A N 1
ATOM 741 C CA . VAL A 1 96 ? 8.342 1.648 -17.675 1.00 93.00 96 VAL A CA 1
ATOM 742 C C . VAL A 1 96 ? 7.902 3.100 -17.860 1.00 93.00 96 VAL A C 1
ATOM 744 O O . VAL A 1 96 ? 6.858 3.389 -18.450 1.00 93.00 96 VAL A O 1
ATOM 747 N N . GLY A 1 97 ? 8.711 4.035 -17.381 1.00 92.88 97 GLY A N 1
ATOM 748 C CA . GLY A 1 97 ? 8.430 5.464 -17.432 1.00 92.88 97 GLY A CA 1
ATOM 749 C C . GLY A 1 97 ? 7.193 5.885 -16.637 1.00 92.88 97 GLY A C 1
ATOM 750 O O . GLY A 1 97 ? 6.695 6.985 -16.867 1.00 92.88 97 GLY A O 1
ATOM 751 N N . ASN A 1 98 ? 6.688 5.044 -15.726 1.00 93.06 98 ASN A N 1
ATOM 752 C CA . ASN A 1 98 ? 5.429 5.255 -15.000 1.00 93.06 98 ASN A CA 1
ATOM 753 C C . ASN A 1 98 ? 4.182 5.391 -15.905 1.00 93.06 98 ASN A C 1
ATOM 755 O O . ASN A 1 98 ? 3.177 5.966 -15.486 1.00 93.06 98 ASN A O 1
ATOM 759 N N . ASP A 1 99 ? 4.234 4.885 -17.141 1.00 94.50 99 ASP A N 1
ATOM 760 C CA . ASP A 1 99 ? 3.133 4.961 -18.107 1.00 94.50 99 ASP A CA 1
ATOM 761 C C . ASP A 1 99 ? 2.406 3.606 -18.217 1.00 94.50 99 ASP A C 1
ATOM 763 O O . ASP A 1 99 ? 2.994 2.652 -18.719 1.00 94.50 99 ASP A O 1
ATOM 767 N N . PRO A 1 100 ? 1.124 3.489 -17.817 1.00 92.94 100 PRO A N 1
ATOM 768 C CA . PRO A 1 100 ? 0.355 2.247 -17.943 1.00 92.94 100 PRO A CA 1
ATOM 769 C C . PRO A 1 100 ? 0.180 1.724 -19.376 1.00 92.94 100 PRO A C 1
ATOM 771 O O . PRO A 1 100 ? -0.219 0.575 -19.554 1.00 92.94 100 PRO A O 1
ATOM 774 N N . ALA A 1 101 ? 0.420 2.552 -20.398 1.00 95.00 101 ALA A N 1
ATOM 775 C CA . ALA A 1 101 ? 0.423 2.120 -21.795 1.00 95.00 101 ALA A CA 1
ATOM 776 C C . ALA A 1 101 ? 1.767 1.504 -22.235 1.00 95.00 101 ALA A C 1
ATOM 778 O O . ALA A 1 101 ? 1.870 1.002 -23.358 1.00 95.00 101 ALA A O 1
ATOM 779 N N . SER A 1 102 ? 2.795 1.556 -21.384 1.00 93.88 102 SER A N 1
ATOM 780 C CA . SER A 1 102 ? 4.124 1.017 -21.652 1.00 93.88 102 SER A CA 1
ATOM 781 C C . SER A 1 102 ? 4.264 -0.442 -21.186 1.00 93.88 102 SER A C 1
ATOM 783 O O . SER A 1 102 ? 3.298 -1.113 -20.817 1.00 93.88 102 SER A O 1
ATOM 785 N N . THR A 1 103 ? 5.489 -0.964 -21.238 1.00 93.12 103 THR A N 1
ATOM 786 C CA . THR A 1 103 ? 5.824 -2.302 -20.753 1.00 93.12 103 THR A CA 1
ATOM 787 C C . THR A 1 103 ? 5.603 -2.419 -19.243 1.00 93.12 103 THR A C 1
ATOM 789 O O . THR A 1 103 ? 6.135 -1.629 -18.461 1.00 93.12 103 THR A O 1
ATOM 792 N N . LEU A 1 104 ? 4.880 -3.462 -18.831 1.00 94.62 104 LEU A N 1
ATOM 793 C CA . LEU A 1 104 ? 4.778 -3.884 -17.435 1.00 94.62 104 LEU A CA 1
ATOM 794 C C . LEU A 1 104 ? 6.125 -4.452 -16.962 1.00 94.62 104 LEU A C 1
ATOM 796 O O . LEU A 1 104 ? 6.631 -5.417 -17.533 1.00 94.62 104 LEU A O 1
ATOM 800 N N . LEU A 1 105 ? 6.698 -3.856 -15.918 1.00 94.56 105 LEU A N 1
ATOM 801 C CA . LEU A 1 105 ? 7.951 -4.299 -15.305 1.00 94.56 105 LEU A CA 1
ATOM 802 C C . LEU A 1 105 ? 7.723 -5.352 -14.231 1.00 94.56 105 LEU A C 1
ATOM 804 O O . LEU A 1 105 ? 8.441 -6.349 -14.186 1.00 94.56 105 LEU A O 1
ATOM 808 N N . ALA A 1 106 ? 6.748 -5.119 -13.355 1.00 96.81 106 ALA A N 1
ATOM 809 C CA . ALA A 1 106 ? 6.409 -6.042 -12.284 1.00 96.81 106 ALA A CA 1
ATOM 810 C C . ALA A 1 106 ? 5.000 -5.809 -11.745 1.00 96.81 106 ALA A C 1
ATOM 812 O O . ALA A 1 106 ? 4.442 -4.718 -11.870 1.00 96.81 106 ALA A O 1
ATOM 813 N N . VAL A 1 107 ? 4.467 -6.818 -11.060 1.00 97.62 107 VAL A N 1
ATOM 814 C CA . VAL A 1 107 ? 3.276 -6.701 -10.216 1.00 97.62 107 VAL A CA 1
ATOM 815 C C . VAL A 1 107 ? 3.638 -7.116 -8.797 1.00 97.62 107 VAL A C 1
ATOM 817 O O . VAL A 1 107 ? 3.974 -8.273 -8.537 1.00 97.62 107 VAL A O 1
ATOM 820 N N . TRP A 1 108 ? 3.544 -6.169 -7.867 1.00 97.81 108 TRP A N 1
ATOM 821 C CA . TRP A 1 108 ? 3.783 -6.398 -6.445 1.00 97.81 108 TRP A CA 1
ATOM 822 C C . TRP A 1 108 ? 2.468 -6.500 -5.686 1.00 97.81 108 TRP A C 1
ATOM 824 O O . TRP A 1 108 ? 1.668 -5.572 -5.706 1.00 97.81 108 TRP A O 1
ATOM 834 N N . ARG A 1 109 ? 2.266 -7.592 -4.952 1.00 98.25 109 ARG A N 1
ATOM 835 C CA . ARG A 1 109 ? 1.164 -7.736 -4.002 1.00 98.25 109 ARG A CA 1
ATOM 836 C C . ARG A 1 109 ? 1.578 -7.264 -2.625 1.00 98.25 109 ARG A C 1
ATOM 838 O O . ARG A 1 109 ? 2.535 -7.784 -2.052 1.00 98.25 109 ARG A O 1
ATOM 845 N N . PHE A 1 110 ? 0.801 -6.356 -2.061 1.00 98.44 110 PHE A N 1
ATOM 846 C CA . PHE A 1 110 ? 0.869 -5.988 -0.656 1.00 98.44 110 PHE A CA 1
ATOM 847 C C . PHE A 1 110 ? -0.350 -6.548 0.071 1.00 98.44 110 PHE A C 1
ATOM 849 O O . PHE A 1 110 ? -1.480 -6.318 -0.354 1.00 98.44 110 PHE A O 1
ATOM 856 N N . THR A 1 111 ? -0.133 -7.237 1.188 1.00 98.38 111 THR A N 1
ATOM 857 C CA . THR A 1 111 ? -1.218 -7.784 2.011 1.00 98.38 111 THR A CA 1
ATOM 858 C C . THR A 1 111 ? -1.361 -6.967 3.286 1.00 98.38 111 THR A C 1
ATOM 860 O O . THR A 1 111 ? -0.438 -6.888 4.100 1.00 98.38 111 THR A O 1
ATOM 863 N N . LEU A 1 112 ? -2.528 -6.356 3.467 1.00 97.81 112 LEU A N 1
ATOM 864 C CA . LEU A 1 112 ? -2.897 -5.597 4.657 1.00 97.81 112 LEU A CA 1
ATOM 865 C C . LEU A 1 112 ? -3.916 -6.364 5.483 1.00 97.81 112 LEU A C 1
ATOM 867 O O . LEU A 1 112 ? -4.897 -6.865 4.951 1.00 97.81 112 LEU A O 1
ATOM 871 N N . GLN A 1 113 ? -3.751 -6.351 6.797 1.00 98.25 113 GLN A N 1
ATOM 872 C CA . GLN A 1 113 ? -4.717 -6.888 7.740 1.00 98.25 113 GLN A CA 1
ATOM 873 C C . GLN A 1 113 ? -5.253 -5.776 8.638 1.00 98.25 113 GLN A C 1
ATOM 875 O O . GLN A 1 113 ? -4.483 -5.063 9.287 1.00 98.25 113 GLN A O 1
ATOM 880 N N . ILE A 1 114 ? -6.580 -5.667 8.706 1.00 97.38 114 ILE A N 1
ATOM 881 C CA . ILE A 1 114 ? -7.293 -4.825 9.666 1.00 97.38 114 ILE A CA 1
ATOM 882 C C . ILE A 1 114 ? -7.877 -5.726 10.750 1.00 97.38 114 ILE A C 1
ATOM 884 O O . ILE A 1 114 ? -8.674 -6.620 10.464 1.00 97.38 114 ILE A O 1
ATOM 888 N N . SER A 1 115 ? -7.486 -5.490 11.999 1.00 97.06 115 SER A N 1
ATOM 889 C CA . SER A 1 115 ? -7.943 -6.268 13.150 1.00 97.06 115 SER A CA 1
ATOM 890 C C . SER A 1 115 ? -8.242 -5.379 14.353 1.00 97.06 115 SER A C 1
ATOM 892 O O . SER A 1 115 ? -7.830 -4.219 14.419 1.00 97.06 115 SER A O 1
ATOM 894 N N . GLU A 1 116 ? -8.930 -5.947 15.338 1.00 95.00 116 GLU A N 1
ATOM 895 C CA . GLU A 1 116 ? -8.940 -5.389 16.688 1.00 95.00 116 GLU A CA 1
ATOM 896 C C . GLU A 1 116 ? -7.529 -5.447 17.275 1.00 95.00 116 GLU A C 1
ATOM 898 O O . GLU A 1 116 ? -6.771 -6.391 17.030 1.00 95.00 116 GLU A O 1
ATOM 903 N N . ASP A 1 117 ? -7.180 -4.424 18.042 1.00 88.62 117 ASP A N 1
ATOM 904 C CA . ASP A 1 117 ? -5.957 -4.375 18.824 1.00 88.62 117 ASP A CA 1
ATOM 905 C C . ASP A 1 117 ? -6.250 -4.962 20.210 1.00 88.62 117 ASP A C 1
ATOM 907 O O . ASP A 1 117 ? -6.694 -4.255 21.116 1.00 88.62 117 ASP A O 1
ATOM 911 N N . ARG A 1 118 ? -6.119 -6.288 20.311 1.00 74.50 118 ARG A N 1
ATOM 912 C CA . ARG A 1 118 ? -6.353 -7.057 21.541 1.00 74.50 118 ARG A CA 1
ATOM 913 C C . ARG A 1 118 ? -5.090 -7.197 22.375 1.00 74.50 118 ARG A C 1
ATOM 915 O O . ARG A 1 118 ? -4.005 -7.359 21.772 1.00 74.50 118 ARG A O 1
#

Radius of gyration: 15.83 Å; chains: 1; bounding box: 39×24×53 Å

pLDDT: mean 92.75, std 9.59, range [44.03, 98.44]

Foldseek 3Di:
DPDDFFKKWKWFAAKDWPDADPDDFDKWKWKAKVNRIDTDDRVPPGDTPDIGGFAWIWIKIKIWGDDPLTFIWIDIDIAHPPGDFDKDWDWTWTAVSNDPVHDTGTIMIIIMGMDTPD

Secondary structure (DSSP, 8-state):
----PPEEEEEEEEEEEEEE-SS---EEEEEEETTEEEEE-GGG-SEEEEEEES--EEEEEEEEE-SSS-EEEEEEEEE-SSPP--EEEEEEEEEGGG-TTS-EEEEEEEEEEEEE--

Sequence (118 aa):
PPVTALTLRVTLTGISLLEESEVRGNWAFASSVNGVETILQRESLPVVVYRGPARRLSLTLRAKEGEVLPDVGEYTMTLEPPWTLASYDLDIPVYVGNDPASTLLAVWRFTLQISEDR